Protein AF-A0A060XKN4-F1 (afdb_monomer)

Foldseek 3Di:
DPPVVVVVVVVVVVVVVVVVVVVVVVVVVVVVVVVVVVVVVVVVVVVVVVVVCVVCPPPDDDPVNVVVVVVVVVVVCQVPPCCNPVVVVVVVVVVVVVVVVVVVVPVPPPDDDDPVVVVVVVVVVVVVVVVVVVVVVVVVVVVVVVVVVVVVVVVVVD

Organism: Oncorhynchus mykiss (NCBI:txid8022)

pLDDT: mean 88.13, std 12.83, range [48.72, 98.56]

Secondary structure (DSSP, 8-state):
--HHHHHHHHHHHHHHHHHHHHHHHHHHHHHHHHHHHHHHHHHHHHHHHHHHHHHHTTSPPPHHHHHHHHHHHHHHHHHH-TTTTHHHHHHHHHHHHHHHHHHHHTTT------HHHHHHHHHHHHHHHHHHHHHHHHHHHHHHHHHHHHHHHHHHH-

Solvent-accessible surface area (backbone atoms only — not comparable to full-atom values): 8950 Å² total; per-residue (Å²): 145,73,63,67,69,55,52,51,51,50,50,52,52,49,53,51,51,50,50,52,53,51,48,56,53,48,54,53,49,50,56,52,49,55,53,48,50,53,54,48,53,51,52,50,50,54,50,51,54,52,50,50,51,63,74,49,58,91,56,80,88,47,72,70,56,54,52,51,48,54,53,51,52,52,54,53,50,52,70,64,34,65,66,68,50,60,40,49,51,51,50,52,53,49,50,52,53,52,50,54,59,58,52,65,75,59,72,76,70,87,71,80,77,58,68,67,61,53,50,50,52,50,51,52,52,49,53,51,52,52,54,52,52,50,53,53,49,52,54,50,52,52,53,52,52,50,48,53,52,53,52,59,50,53,69,73,75,108

Sequence (158 aa):
MYTFPVVFHQIISNDISELQKNQATTVAKIAQYKRKLMDLSHRVLQVLIKQEIQRKSGYAIQVDEEHLRVQLDTIQCELNAPTQFKGRLNELMSQIRMQNHFGAVRSEERYSVDGDLLREIRQHLKQQQEGLSQLISVIKDDVEDIKLIEHGLLDRLG

InterPro domains:
  IPR024864 Nucleoporin Nup54/Nup57/Nup44 [PTHR13000] (10-153)
  IPR025712 Nucleoporin Nup54, alpha-helical domain [PF13874] (10-96)
  IPR040985 Nup54, C-terminal interacting domain [PF18437] (111-149)

Structure (mmCIF, N/CA/C/O backbone):
data_AF-A0A060XKN4-F1
#
_entry.id   AF-A0A060XKN4-F1
#
loop_
_atom_site.group_PDB
_atom_site.id
_atom_site.type_symbol
_atom_site.label_atom_id
_atom_site.label_alt_id
_atom_site.label_comp_id
_atom_site.label_asym_id
_atom_site.label_entity_id
_atom_site.label_seq_id
_atom_site.pdbx_PDB_ins_code
_atom_site.Cartn_x
_atom_site.Cartn_y
_atom_site.Cartn_z
_atom_site.occupancy
_atom_site.B_iso_or_equiv
_atom_site.auth_seq_id
_atom_site.auth_comp_id
_atom_site.auth_asym_id
_atom_site.auth_atom_id
_atom_site.pdbx_PDB_model_num
ATOM 1 N N . MET A 1 1 ? 26.774 11.205 -49.175 1.00 48.97 1 MET A N 1
ATOM 2 C CA . MET A 1 1 ? 25.432 10.621 -48.959 1.00 48.97 1 MET A CA 1
ATOM 3 C C . MET A 1 1 ? 25.485 9.658 -47.764 1.00 48.97 1 MET A C 1
ATOM 5 O O . MET A 1 1 ? 25.479 8.459 -47.961 1.00 48.97 1 MET A O 1
ATOM 9 N N . TYR A 1 2 ? 25.613 10.183 -46.536 1.00 50.50 2 TYR A N 1
ATOM 10 C CA . TYR A 1 2 ? 25.602 9.409 -45.269 1.00 50.50 2 TYR A CA 1
ATOM 11 C C . TYR A 1 2 ? 24.919 10.180 -44.115 1.00 50.50 2 TYR A C 1
ATOM 13 O O . TYR A 1 2 ? 25.026 9.816 -42.952 1.00 50.50 2 TYR A O 1
ATOM 21 N N . THR A 1 3 ? 24.214 11.270 -44.419 1.00 58.56 3 THR A N 1
ATOM 22 C CA . THR A 1 3 ? 23.684 12.212 -43.421 1.00 58.56 3 THR A CA 1
ATOM 23 C C . THR A 1 3 ? 22.327 11.799 -42.846 1.00 58.56 3 THR A C 1
ATOM 25 O O . THR A 1 3 ? 22.059 12.075 -41.685 1.00 58.56 3 THR A O 1
ATOM 28 N N . PHE A 1 4 ? 21.486 11.087 -43.600 1.00 64.31 4 PHE A N 1
ATOM 29 C CA . PHE A 1 4 ? 20.134 10.721 -43.153 1.00 64.31 4 PHE A CA 1
ATOM 30 C C . PHE A 1 4 ? 20.089 9.718 -41.973 1.00 64.31 4 PHE A C 1
ATOM 32 O O . PHE A 1 4 ? 19.362 9.981 -41.016 1.00 64.31 4 PHE A O 1
ATOM 39 N N . PRO A 1 5 ? 20.886 8.625 -41.948 1.00 68.56 5 PRO A N 1
ATOM 40 C CA . PRO A 1 5 ? 20.862 7.667 -40.834 1.00 68.56 5 PRO A CA 1
ATOM 41 C C . PRO A 1 5 ? 21.373 8.270 -39.519 1.00 68.56 5 PRO A C 1
ATOM 43 O O . PRO A 1 5 ? 20.858 7.963 -38.448 1.00 68.56 5 PRO A O 1
ATOM 46 N N . VAL A 1 6 ? 22.370 9.156 -39.603 1.00 74.00 6 VAL A N 1
ATOM 47 C CA . VAL A 1 6 ? 22.972 9.819 -38.437 1.00 74.00 6 VAL A CA 1
ATOM 48 C C . VAL A 1 6 ? 22.007 10.840 -37.836 1.00 74.00 6 VAL A C 1
ATOM 50 O O . VAL A 1 6 ? 21.843 10.882 -36.619 1.00 74.00 6 VAL A O 1
ATOM 53 N N . VAL A 1 7 ? 21.314 11.611 -38.679 1.00 79.81 7 VAL A N 1
ATOM 54 C CA . VAL A 1 7 ? 20.285 12.561 -38.230 1.00 79.81 7 VAL A CA 1
ATOM 55 C C . VAL A 1 7 ? 19.098 11.822 -37.605 1.00 79.81 7 VAL A C 1
ATOM 57 O O . VAL A 1 7 ? 18.627 12.221 -36.546 1.00 79.81 7 VAL A O 1
ATOM 60 N N . PHE A 1 8 ? 18.660 10.702 -38.187 1.00 83.94 8 PHE A N 1
ATOM 61 C CA . PHE A 1 8 ? 17.592 9.880 -37.610 1.00 83.94 8 PHE A CA 1
ATOM 62 C C . PHE A 1 8 ? 17.971 9.299 -36.239 1.00 83.94 8 PHE A C 1
ATOM 64 O O . PHE A 1 8 ? 17.181 9.360 -35.300 1.00 83.94 8 PHE A O 1
ATOM 71 N N . HIS A 1 9 ? 19.203 8.802 -36.090 1.00 87.31 9 HIS A N 1
ATOM 72 C CA . HIS A 1 9 ? 19.711 8.336 -34.799 1.00 87.31 9 HIS A CA 1
ATOM 73 C C . HIS A 1 9 ? 19.762 9.460 -33.751 1.00 87.31 9 HIS A C 1
ATOM 75 O O . HIS A 1 9 ? 19.394 9.238 -32.599 1.00 87.31 9 HIS A O 1
ATOM 81 N N . GLN A 1 10 ? 20.163 10.674 -34.144 1.00 86.12 10 GLN A N 1
ATOM 82 C CA . GLN A 1 10 ? 20.149 11.839 -33.253 1.00 86.12 10 GLN A CA 1
ATOM 83 C C . GLN A 1 10 ? 18.732 12.227 -32.821 1.00 86.12 10 GLN A C 1
ATOM 85 O O . GLN A 1 10 ? 18.532 12.533 -31.648 1.00 86.12 10 GLN A O 1
ATOM 90 N N . ILE A 1 11 ? 17.752 12.174 -33.729 1.00 89.62 11 ILE A N 1
ATOM 91 C CA . ILE A 1 11 ? 16.344 12.444 -33.405 1.00 89.62 11 ILE A CA 1
ATOM 92 C C . ILE A 1 11 ? 15.838 11.427 -32.378 1.00 89.62 11 ILE A C 1
ATOM 94 O O . ILE A 1 11 ? 15.395 11.826 -31.307 1.00 89.62 11 ILE A O 1
ATOM 98 N N . ILE A 1 12 ? 16.021 10.124 -32.630 1.00 92.31 12 ILE A N 1
ATOM 99 C CA . ILE A 1 12 ? 15.619 9.073 -31.679 1.00 92.31 12 ILE A CA 1
ATOM 100 C C . ILE A 1 12 ? 16.319 9.250 -30.327 1.00 92.31 12 ILE A C 1
ATOM 102 O O . ILE A 1 12 ? 15.690 9.119 -29.280 1.00 92.31 12 ILE A O 1
ATOM 106 N N . SER A 1 13 ? 17.619 9.548 -30.323 1.00 93.19 13 SER A N 1
ATOM 107 C CA . SER A 1 13 ? 18.369 9.759 -29.081 1.00 93.19 13 SER A CA 1
ATOM 108 C C . SER A 1 13 ? 17.842 10.959 -28.287 1.00 93.19 13 SER A C 1
ATOM 110 O O . SER A 1 13 ? 17.787 10.901 -27.055 1.00 93.19 13 SER A O 1
ATOM 112 N N . ASN 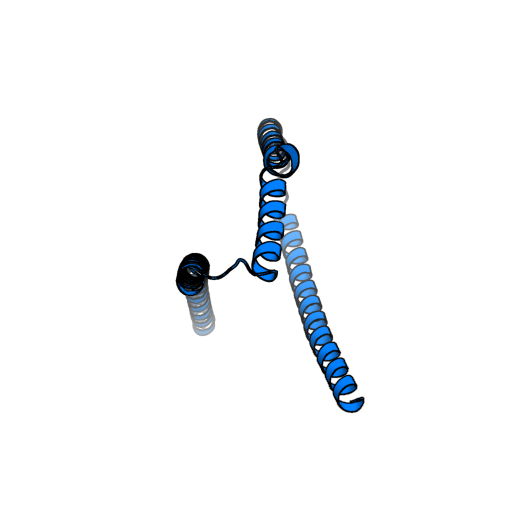A 1 14 ? 17.452 12.037 -28.970 1.00 93.06 14 ASN A N 1
ATOM 113 C CA . ASN A 1 14 ? 16.851 13.207 -28.337 1.00 93.06 14 ASN A CA 1
ATOM 114 C C . ASN A 1 14 ? 15.468 12.876 -27.766 1.00 93.06 14 ASN A C 1
ATOM 116 O O . ASN A 1 14 ? 15.226 13.173 -26.598 1.00 93.06 14 ASN A O 1
ATOM 120 N N . ASP A 1 15 ? 14.621 12.184 -28.528 1.00 94.00 15 ASP A N 1
ATOM 121 C CA . ASP A 1 15 ? 13.282 11.774 -28.090 1.00 94.00 15 ASP A CA 1
ATOM 122 C C . ASP A 1 15 ? 13.351 10.846 -26.869 1.00 94.00 15 ASP A C 1
ATOM 124 O O . ASP A 1 15 ? 12.613 11.019 -25.898 1.00 94.00 15 ASP A O 1
ATOM 128 N N . ILE A 1 16 ? 14.288 9.888 -26.864 1.00 94.19 16 ILE A N 1
ATOM 129 C CA . ILE A 1 16 ? 14.541 9.013 -25.710 1.00 94.19 16 ILE A CA 1
ATOM 130 C C . ILE A 1 16 ? 14.988 9.838 -24.501 1.00 94.19 16 ILE A C 1
ATOM 132 O O . ILE A 1 16 ? 14.509 9.607 -23.391 1.00 94.19 16 ILE A O 1
ATOM 136 N N . SER A 1 17 ? 15.888 10.803 -24.697 1.00 93.44 17 SER A N 1
ATOM 137 C CA . SER A 1 17 ? 16.389 11.651 -23.609 1.00 93.44 17 SER A CA 1
ATOM 138 C C . SER A 1 17 ? 15.277 12.520 -23.013 1.00 93.44 17 SER A C 1
ATOM 140 O O . SER A 1 17 ? 15.167 12.655 -21.790 1.00 93.44 17 SER A O 1
ATOM 142 N N . GLU A 1 18 ? 14.409 13.075 -23.858 1.00 94.94 18 GLU A N 1
ATOM 143 C CA . GLU A 1 18 ? 13.243 13.839 -23.425 1.00 94.94 18 GLU A CA 1
ATOM 144 C C . GLU A 1 18 ? 12.232 12.947 -22.692 1.00 94.94 18 GLU A C 1
ATOM 146 O O . GLU A 1 18 ? 11.764 13.302 -21.604 1.00 94.94 18 GLU A O 1
ATOM 151 N N . LEU A 1 19 ? 11.960 11.748 -23.216 1.00 95.69 19 LEU A N 1
ATOM 152 C CA . LEU A 1 19 ? 11.084 10.773 -22.575 1.00 95.69 19 LEU A CA 1
ATOM 153 C C . LEU A 1 19 ? 11.615 10.355 -21.198 1.00 95.69 19 LEU A C 1
ATOM 155 O O . LEU A 1 19 ? 10.848 10.324 -20.238 1.00 95.69 19 LEU A O 1
ATOM 159 N N . GLN A 1 20 ? 12.918 10.101 -21.064 1.00 94.19 20 GLN A N 1
ATOM 160 C CA . GLN A 1 20 ? 13.554 9.779 -19.782 1.00 94.19 20 GLN A CA 1
ATOM 161 C C . GLN A 1 20 ? 13.427 10.931 -18.774 1.00 94.19 20 GLN A C 1
ATOM 163 O O . GLN A 1 20 ? 13.100 10.709 -17.603 1.00 94.19 20 GLN A O 1
ATOM 168 N N . LYS A 1 21 ? 13.614 12.181 -19.214 1.00 94.69 21 LYS A N 1
ATOM 169 C CA . LYS A 1 21 ? 13.415 13.368 -18.367 1.00 94.69 21 LYS A CA 1
ATOM 170 C C . LYS A 1 21 ? 11.956 13.507 -17.913 1.00 94.69 21 LYS A C 1
ATOM 172 O O . LYS A 1 21 ? 11.682 13.791 -16.739 1.00 94.69 21 LYS A O 1
ATOM 177 N N . ASN A 1 22 ? 11.013 13.278 -18.823 1.00 95.75 22 ASN A N 1
ATOM 178 C CA . ASN A 1 22 ? 9.582 13.304 -18.531 1.00 95.75 22 ASN A CA 1
ATOM 179 C C . ASN A 1 22 ? 9.180 12.163 -17.590 1.00 95.75 22 ASN A C 1
ATOM 181 O O . ASN A 1 22 ? 8.393 12.378 -16.663 1.00 95.75 22 ASN A O 1
ATOM 185 N N . GLN A 1 23 ? 9.771 10.978 -17.754 1.00 95.88 23 GLN A N 1
ATOM 186 C CA . GLN A 1 23 ? 9.596 9.841 -16.858 1.00 95.88 23 GLN A CA 1
ATOM 187 C C . GLN A 1 23 ? 10.069 10.183 -15.442 1.00 95.88 23 GLN A C 1
ATOM 189 O O . GLN A 1 23 ? 9.300 10.015 -14.497 1.00 95.88 23 GLN A O 1
ATOM 194 N N . ALA A 1 24 ? 11.279 10.728 -15.279 1.00 94.25 24 ALA A N 1
ATOM 195 C CA . ALA A 1 24 ? 11.801 11.129 -13.970 1.00 94.25 24 ALA A CA 1
ATOM 196 C C . ALA A 1 24 ? 10.885 12.154 -13.276 1.00 94.25 24 ALA A C 1
ATOM 198 O O . ALA A 1 24 ? 10.550 12.016 -12.096 1.00 94.25 24 ALA A O 1
ATOM 199 N N . THR A 1 25 ? 10.402 13.143 -14.033 1.00 96.38 25 THR A N 1
ATOM 200 C CA . THR A 1 25 ? 9.444 14.145 -13.541 1.00 96.38 25 THR A CA 1
ATOM 201 C C . THR A 1 25 ? 8.116 13.506 -13.129 1.00 96.38 25 THR A C 1
ATOM 203 O O . THR A 1 25 ? 7.549 13.841 -12.088 1.00 96.38 25 THR A O 1
ATOM 206 N N . THR A 1 26 ? 7.617 12.558 -13.920 1.00 96.62 26 THR A N 1
ATOM 207 C CA . THR A 1 26 ? 6.368 11.837 -13.644 1.00 96.62 26 THR A CA 1
ATOM 208 C C . THR A 1 26 ? 6.493 10.976 -12.392 1.00 96.62 26 THR A C 1
ATOM 210 O O . THR A 1 26 ? 5.609 11.016 -11.540 1.00 96.62 26 THR A O 1
ATOM 213 N N . VAL A 1 27 ? 7.611 10.271 -12.209 1.00 97.06 27 VAL A N 1
ATOM 214 C CA . VAL A 1 27 ? 7.896 9.490 -10.994 1.00 97.06 27 VAL A CA 1
ATOM 215 C C . VAL A 1 27 ? 7.903 10.390 -9.754 1.00 97.06 27 VAL A C 1
ATOM 217 O O . VAL A 1 27 ? 7.289 10.047 -8.740 1.00 97.06 27 VAL A O 1
ATOM 220 N N . ALA A 1 28 ? 8.516 11.575 -9.840 1.00 96.38 28 ALA A N 1
ATOM 221 C CA . ALA A 1 28 ? 8.492 12.550 -8.751 1.00 96.38 28 ALA A CA 1
ATOM 222 C C . ALA A 1 28 ? 7.062 13.027 -8.429 1.00 96.38 28 ALA A C 1
ATOM 224 O O . ALA A 1 28 ? 6.674 13.063 -7.256 1.00 96.38 2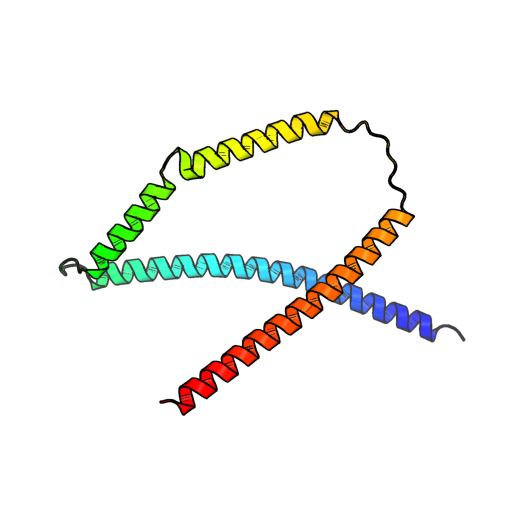8 ALA A O 1
ATOM 225 N N . LYS A 1 29 ? 6.247 13.318 -9.454 1.00 97.75 29 LYS A N 1
ATOM 226 C CA . LYS A 1 29 ? 4.827 13.677 -9.288 1.00 97.75 29 LYS A CA 1
ATOM 227 C C . LYS A 1 29 ? 4.011 12.541 -8.672 1.00 97.75 29 LYS A C 1
ATOM 229 O O . LYS A 1 29 ? 3.232 12.790 -7.759 1.00 97.75 29 LYS A O 1
ATOM 234 N N . ILE A 1 30 ? 4.224 11.292 -9.090 1.00 97.94 30 ILE A N 1
ATOM 23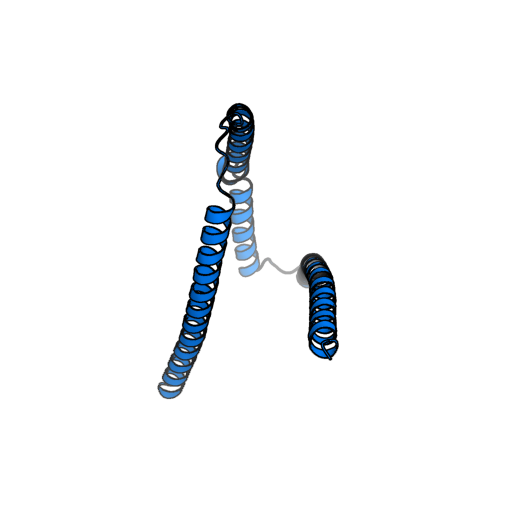5 C CA . ILE A 1 30 ? 3.570 10.118 -8.491 1.00 97.94 30 ILE A CA 1
ATOM 236 C C . ILE A 1 30 ? 3.901 10.033 -6.998 1.00 97.94 30 ILE A C 1
ATOM 238 O O . ILE A 1 30 ? 2.999 9.864 -6.178 1.00 97.94 30 ILE A O 1
ATOM 242 N N . ALA A 1 31 ? 5.172 10.188 -6.619 1.00 96.75 31 ALA A N 1
ATOM 243 C CA . ALA A 1 31 ? 5.568 10.181 -5.212 1.00 96.75 31 ALA A CA 1
ATOM 244 C C . ALA A 1 31 ? 4.902 11.325 -4.423 1.00 96.75 31 ALA A C 1
ATOM 246 O O . ALA A 1 31 ? 4.435 11.115 -3.302 1.00 96.75 31 ALA A O 1
ATOM 247 N N . GLN A 1 32 ? 4.807 12.521 -5.011 1.00 97.81 32 GLN A N 1
ATOM 248 C CA . GLN A 1 32 ? 4.094 13.654 -4.418 1.00 97.81 32 GLN A CA 1
ATOM 249 C C . GLN A 1 32 ? 2.600 13.357 -4.230 1.00 97.81 32 GLN A C 1
ATOM 251 O O . GLN A 1 32 ? 2.067 13.591 -3.144 1.00 97.81 32 GLN A O 1
ATOM 256 N N . TYR A 1 33 ? 1.930 12.806 -5.242 1.00 98.19 33 TYR A N 1
ATOM 257 C CA . TYR A 1 33 ? 0.512 12.464 -5.163 1.00 98.19 33 TYR A CA 1
ATOM 258 C C . TYR A 1 33 ? 0.235 11.350 -4.157 1.00 98.19 33 TYR A C 1
ATOM 260 O O . TYR A 1 33 ? -0.729 11.464 -3.408 1.00 98.19 33 TYR A O 1
ATOM 268 N N . LYS A 1 34 ? 1.106 10.340 -4.039 1.00 97.88 34 LYS A N 1
ATOM 269 C CA . LYS A 1 34 ? 0.990 9.315 -2.987 1.00 97.88 34 LYS A CA 1
ATOM 270 C C . LYS A 1 34 ? 1.051 9.926 -1.583 1.00 97.88 34 LYS A C 1
ATOM 272 O O . LYS A 1 34 ? 0.217 9.601 -0.742 1.00 97.88 34 LYS A O 1
ATOM 277 N N . ARG A 1 35 ? 1.978 10.864 -1.338 1.00 97.56 35 ARG A N 1
ATOM 278 C CA . ARG A 1 35 ? 2.035 11.597 -0.057 1.00 97.56 35 ARG A CA 1
ATOM 279 C C . ARG A 1 35 ? 0.775 12.429 0.171 1.00 97.56 35 ARG A C 1
ATOM 281 O O . ARG A 1 35 ? 0.231 12.424 1.271 1.00 97.56 35 ARG A O 1
ATOM 288 N N . LYS A 1 36 ? 0.291 13.123 -0.865 1.00 98.06 36 LYS A N 1
ATOM 289 C CA . LYS A 1 36 ? -0.907 13.960 -0.748 1.00 98.06 36 LYS A CA 1
ATOM 290 C C . LYS A 1 36 ? -2.170 13.136 -0.500 1.00 98.06 36 LYS A C 1
ATOM 292 O O . LYS A 1 36 ? -3.014 13.557 0.283 1.00 98.06 36 LYS A O 1
ATOM 297 N N . LEU A 1 37 ? -2.282 11.970 -1.127 1.00 98.19 37 LEU A N 1
ATOM 298 C CA . LEU A 1 37 ? -3.372 11.031 -0.899 1.00 98.19 37 LEU A CA 1
ATOM 299 C C . LEU A 1 37 ? -3.398 10.561 0.558 1.00 98.19 37 LEU A C 1
ATOM 301 O O . LEU A 1 37 ? -4.458 10.577 1.170 1.00 98.19 37 LEU A O 1
ATOM 305 N N . MET A 1 38 ? -2.242 10.214 1.131 1.00 98.19 38 MET A N 1
ATOM 306 C CA . MET A 1 38 ? -2.142 9.812 2.538 1.00 98.19 38 MET A CA 1
ATOM 307 C C . MET A 1 38 ? -2.567 10.941 3.495 1.00 98.19 38 MET A C 1
ATOM 309 O O . MET A 1 38 ? -3.350 10.702 4.412 1.00 98.19 38 MET A O 1
ATOM 313 N N . ASP A 1 39 ? -2.118 12.177 3.245 1.00 98.12 39 ASP A N 1
ATOM 314 C CA . ASP A 1 39 ? -2.535 13.373 3.997 1.00 98.12 39 ASP A CA 1
ATOM 315 C C . ASP A 1 39 ? -4.055 13.594 3.927 1.00 98.12 39 ASP A C 1
ATOM 317 O O . ASP A 1 39 ? -4.725 13.754 4.948 1.00 98.12 39 ASP A O 1
ATOM 321 N N . LEU A 1 40 ? -4.624 13.558 2.720 1.00 98.44 40 LEU A N 1
ATOM 322 C CA . LEU A 1 40 ? -6.061 13.731 2.523 1.00 98.44 40 LEU A CA 1
ATOM 323 C C . LEU A 1 40 ? -6.865 12.597 3.164 1.00 98.44 40 LEU A C 1
ATOM 325 O O . LEU A 1 40 ? -7.847 12.881 3.841 1.00 98.44 40 LEU A O 1
ATOM 329 N N . SER A 1 41 ? -6.430 11.344 3.018 1.00 98.44 41 SER A N 1
ATOM 330 C CA . SER A 1 41 ? -7.065 10.183 3.650 1.00 98.44 41 SER A CA 1
ATOM 331 C C . SER A 1 41 ? -7.105 10.331 5.170 1.00 98.44 41 SER A C 1
ATOM 333 O O . SER A 1 41 ? -8.138 10.071 5.785 1.00 98.44 41 SER A O 1
ATOM 335 N N . HIS A 1 42 ? -6.013 10.799 5.783 1.00 98.31 42 HIS A N 1
ATOM 336 C CA . HIS A 1 42 ? -5.969 11.052 7.220 1.00 98.31 42 HIS A CA 1
ATOM 337 C C . HIS A 1 42 ? -6.932 12.173 7.634 1.00 98.31 42 HIS A C 1
ATOM 339 O O . HIS A 1 42 ? -7.684 12.025 8.596 1.00 98.31 42 HIS A O 1
ATOM 345 N N . ARG A 1 43 ? -6.963 13.281 6.885 1.00 98.44 43 ARG A N 1
ATOM 346 C CA . ARG A 1 43 ? -7.879 14.401 7.152 1.00 98.44 43 ARG A CA 1
ATOM 347 C C . ARG A 1 43 ? -9.345 14.000 7.011 1.00 98.44 43 ARG A C 1
ATOM 349 O O . ARG A 1 43 ? -10.156 14.391 7.845 1.00 98.44 43 ARG A O 1
ATOM 356 N N . VAL A 1 44 ? -9.681 13.219 5.986 1.00 98.56 44 VAL A N 1
ATOM 357 C CA . VAL A 1 44 ? -11.034 12.682 5.794 1.00 98.56 44 VAL A CA 1
ATOM 358 C C . VAL A 1 44 ? -11.417 11.805 6.982 1.00 98.56 44 VAL A C 1
ATOM 360 O O . VAL A 1 44 ? -12.469 12.030 7.570 1.00 98.56 44 VAL A O 1
ATOM 363 N N . LEU A 1 45 ? -10.540 10.889 7.406 1.00 98.31 45 LEU A N 1
ATOM 364 C CA . LEU A 1 45 ? -10.780 10.058 8.586 1.00 98.31 45 LEU A CA 1
ATOM 365 C C . LEU A 1 45 ? -11.025 10.903 9.849 1.00 98.31 45 LEU A C 1
ATOM 367 O O . LEU A 1 45 ? -11.976 10.645 10.580 1.00 98.31 45 LEU A O 1
ATOM 371 N N . GLN A 1 46 ? -10.230 11.952 10.086 1.00 98.38 46 GLN A N 1
ATOM 372 C CA . GLN A 1 46 ? -10.445 12.861 11.219 1.00 98.38 46 GLN A CA 1
ATOM 373 C C . GLN A 1 46 ? -11.810 13.563 11.172 1.00 98.38 46 GLN A C 1
ATOM 375 O O . GLN A 1 46 ? -12.447 13.734 12.212 1.00 98.38 46 GLN A O 1
ATOM 380 N N . VAL A 1 47 ? -12.251 13.999 9.988 1.00 98.44 47 VAL A N 1
ATOM 381 C CA . VAL A 1 47 ? -13.568 14.629 9.814 1.00 98.44 47 VAL A CA 1
ATOM 382 C C . VAL A 1 47 ? -14.679 13.621 10.090 1.00 98.44 47 VAL A C 1
ATOM 384 O O . VAL A 1 47 ? -15.587 13.945 10.851 1.00 98.44 47 VAL A O 1
ATOM 387 N N . LEU A 1 48 ? -14.576 12.403 9.549 1.00 98.06 48 LEU A N 1
ATOM 388 C CA . LEU A 1 48 ? -15.545 11.331 9.784 1.00 98.06 48 LEU A CA 1
ATOM 389 C C . LEU A 1 48 ? -15.665 10.995 11.273 1.00 98.06 48 LEU A C 1
ATOM 391 O O . LEU A 1 48 ? -16.775 10.943 11.790 1.00 98.06 48 LEU A O 1
ATOM 395 N N . ILE A 1 49 ? -14.541 10.861 11.986 1.00 96.88 49 ILE A N 1
ATOM 396 C CA . ILE A 1 49 ? -14.536 10.616 13.437 1.00 96.88 49 ILE A CA 1
ATOM 397 C C . ILE A 1 49 ? -15.267 11.741 14.180 1.00 96.88 49 ILE A C 1
ATOM 399 O O . ILE A 1 49 ? -16.133 11.478 15.011 1.00 96.88 49 ILE A O 1
ATOM 403 N N . LYS A 1 50 ? -14.953 13.008 13.876 1.00 97.50 50 LYS A N 1
ATOM 404 C CA . LYS A 1 50 ? -15.606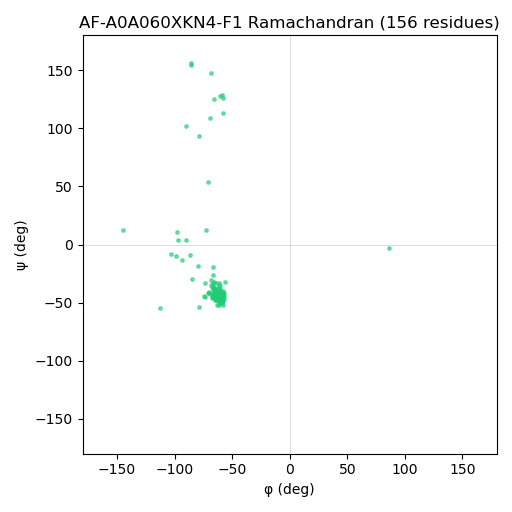 14.158 14.524 1.00 97.50 50 LYS A CA 1
ATOM 405 C C . LYS A 1 50 ? -17.106 14.198 14.243 1.00 97.50 50 LYS A C 1
ATOM 407 O O . LYS A 1 50 ? -17.877 14.463 15.160 1.00 97.50 50 LYS A O 1
ATOM 412 N N . GLN A 1 51 ? -17.507 13.941 13.000 1.00 97.81 51 GLN A N 1
ATOM 413 C CA . GLN A 1 51 ? -18.915 13.893 12.610 1.00 97.81 51 GLN A CA 1
ATOM 414 C C . GLN A 1 51 ? -19.655 12.761 13.321 1.00 97.81 51 GLN A C 1
ATOM 416 O O . GLN A 1 51 ? -20.751 12.988 13.826 1.00 97.81 51 GLN A O 1
ATOM 421 N N . GLU A 1 52 ? -19.051 11.576 13.412 1.00 94.75 52 GLU A N 1
ATOM 422 C CA . GLU A 1 52 ? -19.660 10.425 14.076 1.00 94.75 52 GLU A CA 1
ATOM 423 C C . GLU A 1 52 ? -19.876 10.695 15.568 1.00 94.75 52 GLU A C 1
ATOM 425 O O . GLU A 1 52 ? -20.987 10.516 16.065 1.00 94.75 52 GLU A O 1
ATOM 430 N N . ILE A 1 53 ? -18.865 11.242 16.255 1.00 94.25 53 ILE A N 1
ATOM 431 C CA . ILE A 1 53 ? -18.962 11.640 17.669 1.00 94.25 53 ILE A CA 1
ATOM 432 C C . ILE A 1 53 ? -20.052 12.699 17.868 1.00 94.25 53 ILE A C 1
ATOM 434 O O . ILE A 1 53 ? -20.860 12.587 18.785 1.00 94.25 53 ILE A O 1
ATOM 438 N N . GLN A 1 54 ? -20.098 13.731 17.020 1.00 96.38 54 GLN A N 1
ATOM 439 C CA . GLN A 1 54 ? -21.107 14.789 17.129 1.00 96.38 54 GLN A CA 1
ATOM 440 C C . GLN A 1 54 ? -22.523 14.254 16.913 1.00 96.38 54 GLN A C 1
ATOM 442 O O . GLN A 1 54 ? -23.423 14.579 17.683 1.00 96.38 54 GLN A O 1
ATOM 447 N N . ARG A 1 55 ? -22.714 13.419 15.887 1.00 95.75 55 ARG A N 1
ATOM 448 C CA . ARG A 1 55 ? -24.008 12.826 15.539 1.00 95.75 55 ARG A CA 1
ATOM 449 C C . ARG A 1 55 ? -24.520 11.881 16.625 1.00 95.75 55 ARG A C 1
ATOM 451 O O . ARG A 1 55 ? -25.721 11.853 16.873 1.00 95.75 55 ARG A O 1
ATOM 458 N N . LYS A 1 56 ? -23.622 11.111 17.245 1.00 93.31 56 LYS A N 1
ATOM 459 C CA . LYS A 1 56 ? -23.954 10.106 18.265 1.00 93.31 56 LYS A CA 1
ATOM 460 C C . LYS A 1 56 ? -23.798 10.593 19.706 1.00 93.31 56 LYS A C 1
ATOM 462 O O . LYS A 1 56 ? -24.026 9.830 20.643 1.00 93.31 56 LYS A O 1
ATOM 467 N N . SER A 1 57 ? -23.472 11.866 19.907 1.00 92.06 57 SER A N 1
ATOM 468 C CA . SER A 1 57 ? -23.428 12.461 21.239 1.00 92.06 57 SER A CA 1
ATOM 469 C C . SER A 1 57 ? -24.791 12.335 21.929 1.00 92.06 57 SER A C 1
ATOM 471 O O . SER A 1 57 ? -25.814 12.734 21.375 1.00 92.06 57 SER A O 1
ATOM 473 N N . GLY A 1 58 ? -24.807 11.762 23.133 1.00 91.56 58 GLY A N 1
ATOM 474 C CA . GLY A 1 58 ? -26.028 11.546 23.917 1.00 91.56 58 GLY A CA 1
ATOM 475 C C . GLY A 1 58 ? -26.784 10.246 23.618 1.00 91.56 58 GLY A C 1
ATOM 476 O O . GLY A 1 58 ? -27.759 9.958 24.309 1.00 91.56 58 GLY A O 1
ATOM 477 N N . TYR A 1 59 ? -26.337 9.439 22.650 1.00 92.38 59 TYR A N 1
ATOM 478 C CA . TYR A 1 59 ? -26.829 8.072 22.470 1.00 92.38 59 TYR A CA 1
ATOM 479 C C . TYR A 1 59 ? -26.049 7.097 23.363 1.00 92.38 59 TYR A C 1
ATOM 481 O O . TYR A 1 59 ? -24.905 7.352 23.740 1.00 92.38 59 TYR A O 1
ATOM 489 N N . ALA A 1 60 ? -26.672 5.971 23.713 1.00 92.94 60 ALA A N 1
ATOM 490 C CA . ALA A 1 60 ? -25.977 4.883 24.392 1.00 92.94 60 ALA A CA 1
ATOM 491 C C . ALA A 1 60 ? -24.955 4.223 23.450 1.00 92.94 60 ALA A C 1
ATOM 493 O O . ALA A 1 60 ? -25.195 4.137 22.243 1.00 92.94 60 ALA A O 1
ATOM 494 N N . ILE A 1 61 ? -23.849 3.734 24.020 1.00 92.31 61 ILE A N 1
ATOM 495 C CA . ILE A 1 61 ? -22.797 3.029 23.274 1.00 92.31 61 ILE A CA 1
ATOM 496 C C . ILE A 1 61 ? -23.402 1.808 22.583 1.00 92.31 61 ILE A C 1
ATOM 498 O O . ILE A 1 61 ? -24.089 0.996 23.211 1.00 92.31 61 ILE A O 1
ATOM 502 N N . GLN A 1 62 ? -23.148 1.693 21.283 1.00 93.81 62 GLN A N 1
ATOM 503 C CA . GLN A 1 62 ? -23.646 0.588 20.469 1.00 93.81 62 GLN A CA 1
ATOM 504 C C . GLN A 1 62 ? -22.705 -0.621 20.541 1.00 93.81 62 GLN A C 1
ATOM 506 O O . GLN A 1 62 ? -21.508 -0.486 20.788 1.00 93.81 62 GLN A O 1
ATOM 511 N N . VAL A 1 63 ? -23.234 -1.818 20.274 1.00 94.62 63 VAL A N 1
ATOM 512 C CA . VAL A 1 63 ? -22.443 -3.064 20.280 1.00 94.62 63 VAL A CA 1
ATOM 513 C C . VAL A 1 63 ? -21.280 -2.997 19.283 1.00 94.62 63 VAL A C 1
ATOM 515 O O . VAL A 1 63 ? -20.167 -3.400 19.611 1.00 94.62 63 VAL A O 1
ATOM 518 N N . ASP A 1 64 ? -21.508 -2.423 18.101 1.00 93.88 64 ASP A N 1
ATOM 519 C CA . ASP A 1 64 ? -20.473 -2.275 17.071 1.00 93.88 64 ASP A CA 1
ATOM 520 C C . ASP A 1 64 ? -19.346 -1.321 17.501 1.00 93.88 64 ASP A C 1
ATOM 522 O O . ASP A 1 64 ? -18.185 -1.523 17.147 1.00 93.88 64 ASP A O 1
ATOM 526 N N . GLU A 1 65 ? -19.665 -0.296 18.297 1.00 93.69 65 GLU A N 1
ATOM 527 C CA . GLU A 1 65 ? -18.674 0.647 18.830 1.00 93.69 65 GLU A CA 1
ATOM 528 C C . GLU A 1 65 ? -17.789 -0.020 19.876 1.00 93.69 65 GLU A C 1
ATOM 530 O O . GLU A 1 65 ? -16.572 0.162 19.863 1.00 93.69 65 GLU A O 1
ATOM 535 N N . GLU A 1 66 ? -18.388 -0.834 20.743 1.00 95.50 66 GLU A N 1
ATOM 536 C CA . GLU A 1 66 ? -17.643 -1.631 21.710 1.00 95.50 66 GLU A CA 1
ATOM 537 C C . GLU A 1 66 ? -16.753 -2.662 21.006 1.00 95.50 66 GLU A C 1
ATOM 539 O O . GLU A 1 66 ? -15.584 -2.820 21.360 1.00 95.50 66 GLU A O 1
ATOM 544 N N . HIS A 1 67 ? -17.253 -3.305 19.948 1.00 96.88 67 HIS A N 1
ATOM 545 C CA . HIS A 1 67 ? -16.449 -4.220 19.144 1.00 96.88 67 HIS A CA 1
ATOM 546 C C . HIS A 1 67 ? -15.247 -3.514 18.500 1.00 96.88 67 HIS A C 1
ATOM 548 O O . HIS A 1 67 ? -14.117 -3.998 18.600 1.00 96.88 67 HIS A O 1
ATOM 554 N N . LEU A 1 68 ? -15.464 -2.341 17.895 1.00 95.88 68 LEU A N 1
ATOM 555 C CA . LEU A 1 68 ? -14.392 -1.534 17.313 1.00 95.88 68 LEU A CA 1
ATOM 556 C C . LEU A 1 68 ? -13.371 -1.098 18.372 1.00 95.88 68 LEU A C 1
ATOM 558 O O . LEU A 1 68 ? -12.166 -1.163 18.127 1.00 95.88 68 LEU A O 1
ATOM 562 N N . ARG A 1 69 ? -13.830 -0.693 19.562 1.00 96.38 69 ARG A N 1
ATOM 563 C CA . ARG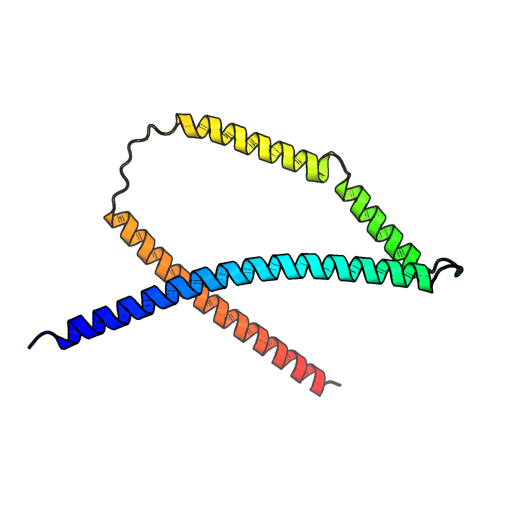 A 1 69 ? -12.957 -0.327 20.684 1.00 96.38 69 ARG A CA 1
ATOM 564 C C . ARG A 1 69 ? -12.042 -1.483 21.073 1.00 96.38 69 ARG A C 1
ATOM 566 O O . ARG A 1 69 ? -10.835 -1.286 21.160 1.00 96.38 69 ARG A O 1
ATOM 573 N N . VAL A 1 70 ? -12.590 -2.686 21.242 1.00 97.56 70 VAL A N 1
ATOM 574 C CA . VAL A 1 70 ? -11.810 -3.885 21.594 1.00 97.56 70 VAL A CA 1
ATOM 575 C C . VAL A 1 70 ? -10.763 -4.211 20.523 1.00 97.56 70 VAL A C 1
ATOM 577 O O . VAL A 1 70 ? -9.623 -4.540 20.859 1.00 97.56 70 VAL A O 1
ATOM 580 N N . GLN A 1 71 ? -11.106 -4.084 19.236 1.00 97.38 71 GLN A N 1
ATOM 581 C CA . GLN A 1 71 ? -10.142 -4.277 18.147 1.00 97.38 71 GLN A CA 1
ATOM 582 C C . GLN A 1 71 ? -8.998 -3.253 18.208 1.00 97.38 71 GLN A C 1
ATOM 584 O O . GLN A 1 71 ? -7.828 -3.624 18.095 1.00 97.38 71 GLN A O 1
ATOM 589 N N . LEU A 1 72 ? -9.320 -1.974 18.419 1.00 96.31 72 LEU A N 1
ATOM 590 C CA . LEU A 1 72 ? -8.325 -0.905 18.530 1.00 96.31 72 LEU A CA 1
ATOM 591 C C . LEU A 1 72 ? -7.431 -1.075 19.763 1.00 96.31 72 LEU A C 1
ATOM 593 O O . LEU A 1 72 ? -6.217 -0.916 19.650 1.00 96.31 72 LEU A O 1
ATOM 597 N N . ASP A 1 73 ? -8.005 -1.451 20.906 1.00 96.38 73 ASP A N 1
ATOM 598 C CA . ASP A 1 73 ? -7.257 -1.737 22.132 1.00 96.38 73 ASP A CA 1
ATOM 599 C C . ASP A 1 73 ? -6.290 -2.910 21.921 1.00 96.38 73 ASP A C 1
ATOM 601 O O . ASP A 1 73 ? -5.125 -2.824 22.304 1.00 96.38 73 ASP A O 1
ATOM 605 N N . THR A 1 74 ? -6.726 -3.970 21.232 1.00 94.75 74 THR A N 1
ATOM 606 C CA . THR A 1 74 ? -5.869 -5.119 20.891 1.00 94.75 74 THR A CA 1
ATOM 607 C C . THR A 1 74 ? -4.665 -4.685 20.055 1.00 94.75 74 THR A C 1
ATOM 609 O O . THR A 1 74 ? -3.521 -4.956 20.425 1.00 94.75 74 THR A O 1
ATOM 612 N N . ILE A 1 75 ? -4.905 -3.932 18.977 1.00 92.81 75 ILE A N 1
ATOM 613 C CA . ILE A 1 75 ? -3.843 -3.405 18.106 1.00 92.81 75 ILE A CA 1
ATOM 614 C C . ILE A 1 75 ? -2.886 -2.506 18.901 1.00 92.81 75 ILE A C 1
ATOM 616 O O . ILE A 1 75 ? -1.665 -2.592 18.756 1.00 92.81 75 ILE A O 1
ATOM 620 N N . GLN A 1 76 ? -3.423 -1.645 19.765 1.00 91.69 76 GLN A N 1
ATOM 621 C CA . GLN A 1 76 ? -2.631 -0.736 20.584 1.00 91.69 76 GLN A CA 1
ATOM 622 C C . GLN A 1 76 ? -1.770 -1.495 21.605 1.00 91.69 76 GLN A C 1
ATOM 624 O O . GLN A 1 76 ? -0.615 -1.122 21.831 1.00 91.69 76 GLN A O 1
ATOM 629 N N . CYS A 1 77 ? -2.293 -2.557 22.216 1.00 90.75 77 CYS A N 1
ATOM 630 C CA . CYS A 1 77 ? -1.546 -3.422 23.126 1.00 90.75 77 CYS A CA 1
ATOM 631 C C . CYS A 1 77 ? -0.392 -4.135 22.415 1.00 90.75 77 CYS A C 1
ATOM 633 O O . CYS A 1 77 ? 0.729 -4.114 22.923 1.00 90.75 77 CYS A O 1
ATOM 635 N N . GLU A 1 78 ? -0.634 -4.697 21.230 1.00 88.25 78 GLU A N 1
ATOM 636 C CA . GLU A 1 78 ? 0.407 -5.327 20.408 1.00 88.25 78 GLU A CA 1
ATOM 637 C C . GLU A 1 78 ? 1.500 -4.320 20.016 1.00 88.25 78 GLU A C 1
ATOM 639 O O . GLU A 1 78 ? 2.689 -4.537 20.250 1.00 88.25 78 GLU A O 1
ATOM 644 N N . LEU A 1 79 ? 1.123 -3.141 19.515 1.00 86.75 79 LEU A N 1
ATOM 645 C CA . LEU A 1 79 ? 2.092 -2.103 19.143 1.00 86.75 79 LEU A CA 1
ATOM 646 C C . LEU A 1 79 ? 2.952 -1.624 20.323 1.00 86.75 79 LEU A C 1
ATOM 648 O O . LEU A 1 79 ? 4.129 -1.292 20.144 1.00 86.75 79 LEU A O 1
ATOM 652 N N . ASN A 1 80 ? 2.378 -1.576 21.527 1.00 85.06 80 ASN A N 1
ATOM 653 C CA . ASN A 1 80 ? 3.081 -1.150 22.734 1.00 85.06 80 ASN A CA 1
ATOM 654 C C . ASN A 1 80 ? 3.842 -2.277 23.438 1.00 85.06 80 ASN A C 1
ATOM 656 O O . ASN A 1 80 ? 4.636 -1.973 24.333 1.00 85.06 80 ASN A O 1
ATOM 660 N N . ALA A 1 81 ? 3.658 -3.538 23.036 1.00 85.75 81 ALA A N 1
ATOM 661 C CA . ALA A 1 81 ? 4.386 -4.668 23.593 1.00 85.75 81 ALA A CA 1
ATOM 662 C C . ALA A 1 81 ? 5.905 -4.442 23.415 1.00 85.75 81 ALA A C 1
ATOM 664 O O . ALA A 1 81 ? 6.404 -4.428 22.281 1.00 85.75 81 ALA A O 1
ATOM 665 N N . PRO A 1 82 ? 6.677 -4.258 24.510 1.00 71.56 82 PRO A N 1
ATOM 666 C CA . PRO A 1 82 ? 8.058 -3.769 24.438 1.00 71.56 82 PRO A CA 1
ATOM 667 C C . PRO A 1 82 ? 8.983 -4.612 23.549 1.00 71.56 82 PRO A C 1
ATOM 669 O O . PRO A 1 82 ? 9.892 -4.087 22.902 1.00 71.56 82 PRO A O 1
ATOM 672 N N . THR A 1 83 ? 8.737 -5.920 23.488 1.00 76.75 83 THR A N 1
ATOM 673 C CA . THR A 1 83 ? 9.580 -6.900 22.794 1.00 76.75 83 THR A CA 1
ATOM 674 C C . THR A 1 83 ? 9.073 -7.291 21.406 1.00 76.75 83 THR A C 1
ATOM 676 O O . THR A 1 83 ? 9.817 -7.930 20.666 1.00 76.75 83 THR A O 1
ATOM 679 N N . GLN A 1 84 ? 7.854 -6.906 21.009 1.00 79.12 84 GLN A N 1
ATOM 680 C CA . GLN A 1 84 ? 7.272 -7.365 19.743 1.00 79.12 84 GLN A CA 1
ATOM 681 C C . GLN A 1 84 ? 7.841 -6.593 18.547 1.00 79.12 84 GLN A C 1
ATOM 683 O O . GLN A 1 84 ? 8.384 -7.201 17.627 1.00 79.12 84 GLN A O 1
ATOM 688 N N . PHE A 1 85 ? 7.782 -5.257 18.587 1.00 82.44 85 PHE A N 1
ATOM 689 C CA . PHE A 1 85 ? 8.243 -4.406 17.482 1.00 82.44 85 PHE A CA 1
ATOM 690 C C . PHE A 1 85 ? 9.481 -3.584 17.838 1.00 82.44 85 PHE A C 1
ATOM 692 O O . PHE A 1 85 ? 10.498 -3.679 17.154 1.00 82.44 85 PHE A O 1
ATOM 699 N N . LYS A 1 86 ? 9.434 -2.804 18.927 1.00 83.06 86 LYS A N 1
ATOM 700 C CA . LYS A 1 86 ? 10.546 -1.919 19.325 1.00 83.06 86 LYS A CA 1
ATOM 701 C C . LYS A 1 86 ? 11.817 -2.704 19.660 1.00 83.06 86 LYS A C 1
ATOM 703 O O . LYS A 1 86 ? 12.889 -2.335 19.192 1.00 83.06 86 LYS A O 1
ATOM 708 N N . GLY A 1 87 ? 11.694 -3.805 20.408 1.00 86.56 87 GLY A N 1
ATOM 709 C CA . GLY A 1 87 ? 12.811 -4.707 20.708 1.00 86.56 87 GLY A CA 1
ATOM 710 C C . GLY A 1 87 ? 13.470 -5.274 19.448 1.00 86.56 87 GLY A C 1
ATOM 711 O O . GLY A 1 87 ? 14.671 -5.094 19.259 1.00 86.56 87 GLY A O 1
ATOM 712 N N . ARG A 1 88 ? 12.675 -5.861 18.541 1.00 87.94 88 ARG A N 1
ATOM 713 C CA . ARG A 1 88 ? 13.170 -6.423 17.269 1.00 87.94 88 ARG A CA 1
ATOM 714 C C . ARG A 1 88 ? 13.803 -5.369 16.358 1.00 87.94 88 ARG A C 1
ATOM 716 O O . ARG A 1 88 ? 14.833 -5.631 15.746 1.00 87.94 88 ARG A O 1
ATOM 723 N N . LEU A 1 89 ? 13.226 -4.166 16.280 1.00 89.12 89 LEU A N 1
ATOM 724 C CA . LEU A 1 89 ? 13.803 -3.059 15.509 1.00 89.12 89 LEU A CA 1
ATOM 725 C C . LEU A 1 89 ? 15.145 -2.602 16.083 1.00 89.12 89 LEU A C 1
ATOM 727 O O . LEU A 1 89 ? 16.084 -2.373 15.326 1.00 89.12 89 LEU A O 1
ATOM 731 N N . ASN A 1 90 ? 15.250 -2.484 17.407 1.00 89.25 90 ASN A N 1
ATOM 732 C CA . ASN A 1 90 ? 16.502 -2.112 18.061 1.00 89.25 90 ASN A CA 1
ATOM 733 C C . ASN A 1 90 ? 17.584 -3.173 17.848 1.00 89.25 90 ASN A C 1
ATOM 735 O O . ASN A 1 90 ? 18.731 -2.826 17.571 1.00 89.25 90 ASN A O 1
ATOM 739 N N . GLU A 1 91 ? 17.215 -4.450 17.926 1.00 90.88 91 GLU A N 1
ATOM 740 C CA . GLU A 1 91 ? 18.114 -5.562 17.636 1.00 90.88 91 GLU A CA 1
ATOM 741 C C . GLU A 1 91 ? 18.609 -5.513 16.186 1.00 90.88 91 GLU A C 1
ATOM 743 O O . GLU A 1 91 ? 19.817 -5.508 15.953 1.00 90.88 91 GLU A O 1
ATOM 748 N N . LEU A 1 92 ? 17.700 -5.369 15.217 1.00 91.75 92 LEU A N 1
ATOM 749 C CA . LEU A 1 92 ? 18.046 -5.260 13.800 1.00 91.75 92 LEU A CA 1
ATOM 750 C C . LEU A 1 92 ? 18.949 -4.048 13.525 1.00 91.75 92 LEU A C 1
ATOM 752 O O . LEU A 1 92 ? 19.957 -4.164 12.830 1.00 91.75 92 LEU A O 1
ATOM 756 N N . MET A 1 93 ? 18.629 -2.884 14.098 1.00 91.25 93 MET A N 1
ATOM 757 C CA . MET A 1 93 ? 19.478 -1.696 13.979 1.00 91.25 93 MET A CA 1
ATOM 758 C C . MET A 1 93 ? 20.866 -1.921 14.586 1.00 91.25 93 MET A C 1
ATOM 760 O O . MET A 1 93 ? 21.855 -1.454 14.019 1.00 91.25 93 MET A O 1
ATOM 764 N N . SER A 1 94 ? 20.953 -2.624 15.717 1.00 89.88 94 SER A N 1
ATOM 765 C CA . SER A 1 94 ? 22.227 -2.988 16.340 1.00 89.88 94 SER A CA 1
ATOM 766 C C . SER A 1 94 ? 23.045 -3.906 15.427 1.00 89.88 94 SER A C 1
ATOM 768 O O . SER A 1 94 ? 24.206 -3.610 15.144 1.00 89.88 94 SER A O 1
ATOM 770 N N . GLN A 1 95 ? 22.421 -4.949 14.867 1.00 90.81 95 GLN A N 1
ATOM 771 C CA . GLN A 1 95 ? 23.061 -5.873 13.927 1.00 90.81 95 GLN A CA 1
ATOM 772 C C . GLN A 1 95 ? 23.599 -5.149 12.682 1.00 90.81 95 GLN A C 1
ATOM 774 O O . GLN A 1 95 ? 24.757 -5.350 12.320 1.00 90.81 95 GLN A O 1
ATOM 779 N N . ILE A 1 96 ? 22.817 -4.246 12.073 1.00 88.62 96 ILE A N 1
ATOM 780 C CA . ILE A 1 96 ? 23.257 -3.448 10.912 1.00 88.62 96 ILE A CA 1
ATOM 781 C C . ILE A 1 96 ? 24.460 -2.569 11.274 1.00 88.62 96 ILE A C 1
ATOM 783 O O . ILE A 1 96 ? 25.432 -2.496 10.521 1.00 88.62 96 ILE A O 1
ATOM 787 N N . ARG A 1 97 ? 24.432 -1.905 12.438 1.00 88.25 97 ARG A N 1
ATOM 788 C CA . ARG A 1 97 ? 25.559 -1.078 12.904 1.00 88.25 97 ARG A CA 1
ATOM 789 C C . ARG A 1 97 ? 26.822 -1.912 13.104 1.00 88.25 97 ARG A C 1
ATOM 791 O O . ARG A 1 97 ? 27.893 -1.490 12.671 1.00 88.25 97 ARG A O 1
ATOM 798 N N . MET A 1 98 ? 26.698 -3.089 13.715 1.00 85.00 98 MET A N 1
ATOM 799 C CA . MET A 1 98 ? 27.819 -4.010 13.905 1.00 85.00 98 MET A CA 1
ATOM 800 C C . MET A 1 98 ? 28.365 -4.506 12.563 1.00 85.00 98 MET A C 1
ATOM 802 O O . MET A 1 98 ? 29.569 -4.426 12.332 1.00 85.00 98 MET A O 1
ATOM 806 N N . GLN A 1 99 ? 27.498 -4.941 11.646 1.00 81.75 99 GLN A N 1
ATOM 807 C CA . GLN A 1 99 ? 27.901 -5.411 10.320 1.00 81.75 99 GLN A CA 1
ATOM 808 C C . GLN A 1 99 ? 28.639 -4.328 9.526 1.00 81.75 99 GLN A C 1
ATOM 810 O O . GLN A 1 99 ? 29.663 -4.621 8.916 1.00 81.75 99 GLN A O 1
ATOM 815 N N . ASN A 1 100 ? 28.177 -3.077 9.573 1.00 76.44 100 ASN A N 1
ATOM 816 C CA . ASN A 1 100 ? 28.844 -1.964 8.896 1.00 76.44 100 ASN A CA 1
ATOM 817 C C . ASN A 1 100 ? 30.246 -1.685 9.463 1.00 76.44 100 ASN A C 1
ATOM 819 O O . ASN A 1 100 ? 31.150 -1.327 8.709 1.00 76.44 100 ASN A O 1
ATOM 823 N N . HIS A 1 101 ? 30.456 -1.891 10.767 1.00 70.25 101 HIS A N 1
ATOM 824 C CA . HIS A 1 101 ? 31.778 -1.761 11.382 1.00 70.25 101 HIS A CA 1
ATOM 825 C C . HIS A 1 101 ? 32.732 -2.889 10.949 1.00 70.25 101 HIS A C 1
ATOM 827 O O . HIS A 1 101 ? 33.886 -2.626 10.622 1.00 70.25 101 HIS A O 1
ATOM 833 N N . PHE A 1 102 ? 32.246 -4.133 10.861 1.00 60.41 102 PHE A N 1
ATOM 834 C CA . PHE A 1 102 ? 33.037 -5.273 10.372 1.00 60.41 102 PHE A CA 1
ATOM 835 C C . PHE A 1 102 ? 33.270 -5.250 8.850 1.00 60.41 102 PHE A C 1
ATOM 837 O O . PHE A 1 102 ? 34.321 -5.687 8.382 1.00 60.41 102 PHE A O 1
ATOM 844 N N . GLY A 1 103 ? 32.317 -4.731 8.071 1.00 58.31 103 GLY A N 1
ATOM 845 C CA . GLY A 1 103 ? 32.399 -4.625 6.613 1.00 58.31 103 GLY A CA 1
ATOM 846 C C . GLY A 1 103 ? 33.449 -3.620 6.139 1.00 58.31 103 GLY A C 1
ATOM 847 O O . GLY A 1 103 ? 34.140 -3.888 5.162 1.00 58.31 103 GLY A O 1
ATOM 848 N N . ALA A 1 104 ? 33.650 -2.519 6.873 1.00 57.62 104 ALA A N 1
ATOM 849 C CA . ALA A 1 104 ? 34.682 -1.531 6.552 1.00 57.62 104 ALA A CA 1
ATOM 850 C C . ALA A 1 104 ? 36.107 -2.126 6.589 1.00 57.62 104 ALA A C 1
ATOM 852 O O . ALA A 1 104 ? 36.945 -1.759 5.768 1.00 57.62 104 ALA A O 1
ATOM 853 N N . VAL A 1 105 ? 36.356 -3.098 7.476 1.00 54.53 105 VAL A N 1
ATOM 854 C CA . VAL A 1 105 ? 37.669 -3.740 7.685 1.00 54.53 105 VAL A CA 1
ATOM 855 C C . VAL A 1 105 ? 37.985 -4.812 6.626 1.00 54.53 105 VAL A C 1
ATOM 857 O O . VAL A 1 105 ? 39.146 -5.149 6.426 1.00 54.53 105 VAL A O 1
ATOM 860 N N . ARG A 1 106 ? 36.986 -5.326 5.892 1.00 54.94 106 ARG A N 1
ATOM 861 C CA . ARG A 1 106 ? 37.177 -6.341 4.830 1.00 54.94 106 ARG A CA 1
ATOM 862 C C . ARG A 1 106 ? 37.415 -5.759 3.431 1.00 54.94 106 ARG A C 1
ATOM 864 O O . ARG A 1 106 ? 37.557 -6.511 2.474 1.00 54.94 106 ARG A O 1
ATOM 871 N N . SER A 1 107 ? 37.502 -4.438 3.307 1.00 55.16 107 SER A N 1
ATOM 872 C CA . SER A 1 107 ? 37.645 -3.729 2.025 1.00 55.16 107 SER A CA 1
ATOM 873 C C . SER A 1 107 ? 39.032 -3.857 1.362 1.00 55.16 107 SER A C 1
ATOM 875 O O . SER A 1 107 ? 39.322 -3.117 0.426 1.00 55.16 107 SER A O 1
ATOM 877 N N . GLU A 1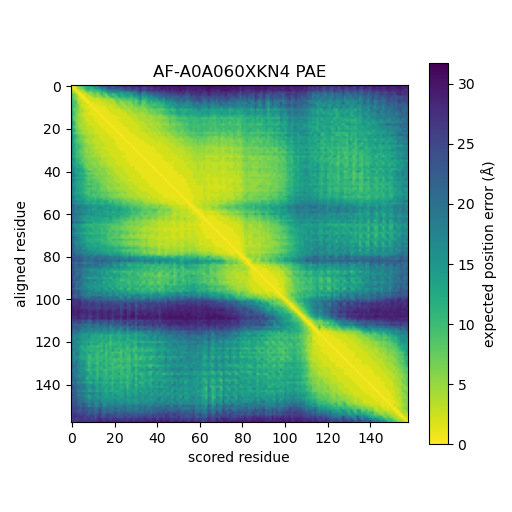 108 ? 39.898 -4.766 1.824 1.00 52.41 108 GLU A N 1
ATOM 878 C CA . GLU A 1 108 ? 41.219 -5.027 1.226 1.00 52.41 108 GLU A CA 1
ATOM 879 C C . GLU A 1 108 ? 41.255 -6.241 0.282 1.00 52.41 108 GLU A C 1
ATOM 881 O O . GLU A 1 108 ? 42.326 -6.652 -0.165 1.00 52.41 108 GLU A O 1
ATOM 886 N N . GLU A 1 109 ? 40.112 -6.810 -0.100 1.00 54.09 109 GLU A N 1
ATOM 887 C CA . GLU A 1 109 ? 40.091 -7.814 -1.165 1.00 54.09 109 GLU A CA 1
ATOM 888 C C . GLU A 1 109 ? 40.168 -7.144 -2.546 1.00 54.09 109 G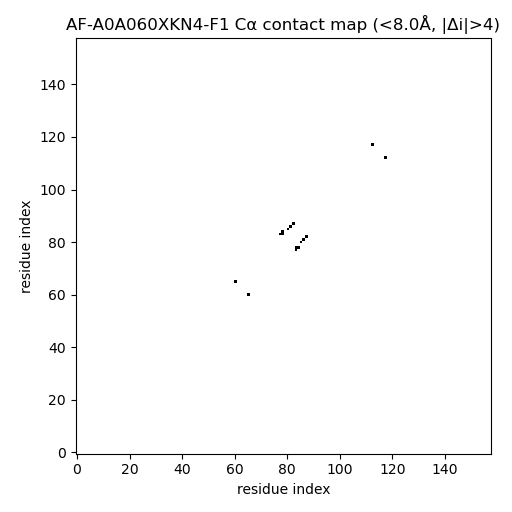LU A C 1
ATOM 890 O O . GLU A 1 109 ? 39.173 -6.748 -3.152 1.00 54.09 109 GLU A O 1
ATOM 895 N N . ARG A 1 110 ? 41.401 -7.021 -3.054 1.00 56.28 110 ARG A N 1
ATOM 896 C CA . ARG A 1 110 ? 41.744 -6.551 -4.409 1.00 56.28 110 ARG A CA 1
ATOM 897 C C . ARG A 1 110 ? 41.378 -7.580 -5.489 1.00 56.28 110 ARG A C 1
ATOM 899 O O . ARG A 1 110 ? 42.222 -7.952 -6.301 1.00 56.28 110 ARG A O 1
ATOM 906 N N . TYR A 1 111 ? 40.134 -8.045 -5.524 1.00 60.53 111 TYR A N 1
ATOM 907 C CA . TYR A 1 111 ? 39.620 -8.777 -6.679 1.00 60.53 111 TYR A CA 1
ATOM 908 C C . TYR A 1 111 ? 38.992 -7.774 -7.646 1.00 60.53 111 TYR A C 1
ATOM 910 O O . TYR A 1 111 ? 37.891 -7.272 -7.434 1.00 60.53 111 TYR A O 1
ATOM 918 N N . SER A 1 112 ? 39.725 -7.446 -8.711 1.00 67.94 112 SER A N 1
ATOM 919 C CA . SER A 1 112 ? 39.166 -6.711 -9.844 1.00 67.94 112 SER A CA 1
ATOM 920 C C . SER A 1 112 ? 38.190 -7.632 -10.566 1.00 67.94 112 SER A C 1
ATOM 922 O O . SER A 1 112 ? 38.610 -8.592 -11.207 1.00 67.94 112 SER A O 1
ATOM 924 N N . VAL A 1 113 ? 36.893 -7.357 -10.455 1.00 70.75 113 VAL A N 1
ATOM 925 C CA . VAL A 1 113 ? 35.881 -8.046 -11.261 1.00 70.75 113 VAL A CA 1
ATOM 926 C C . VAL A 1 113 ? 36.099 -7.664 -12.724 1.00 70.75 113 VAL A C 1
ATOM 928 O O . VAL A 1 113 ? 36.142 -6.478 -13.052 1.00 70.75 113 VAL A O 1
ATOM 931 N N . ASP A 1 114 ? 36.254 -8.663 -13.591 1.00 81.94 114 ASP A N 1
ATOM 932 C CA . ASP A 1 114 ? 36.387 -8.454 -15.031 1.00 81.94 114 ASP A CA 1
ATOM 933 C C . ASP A 1 114 ? 35.135 -7.759 -15.600 1.00 81.94 114 ASP A C 1
ATOM 935 O O . ASP A 1 114 ? 33.994 -8.175 -15.367 1.00 81.94 114 ASP A O 1
ATOM 939 N N . GLY A 1 115 ? 35.351 -6.659 -16.322 1.00 81.50 115 GLY A N 1
ATOM 940 C CA . GLY A 1 115 ? 34.281 -5.802 -16.828 1.00 81.50 115 GLY A CA 1
ATOM 941 C C . GLY A 1 115 ? 33.448 -6.469 -17.922 1.00 81.50 115 GLY A C 1
ATOM 942 O O . GLY A 1 115 ? 32.247 -6.196 -18.026 1.00 81.50 115 GLY A O 1
ATOM 943 N N . ASP A 1 116 ? 34.057 -7.362 -18.705 1.00 85.94 116 ASP A N 1
ATOM 944 C CA . ASP A 1 116 ? 33.368 -8.097 -19.765 1.00 85.94 116 ASP A CA 1
ATOM 945 C C . ASP A 1 116 ? 32.458 -9.188 -19.189 1.00 85.94 116 ASP A C 1
ATOM 947 O O . ASP A 1 116 ? 31.275 -9.233 -19.545 1.00 85.94 116 ASP A O 1
ATOM 951 N N . LEU A 1 117 ? 32.940 -9.968 -18.214 1.00 87.50 117 LEU A N 1
ATOM 952 C CA . LEU A 1 117 ? 32.106 -10.917 -17.467 1.00 87.50 117 LEU A CA 1
ATOM 953 C C . LEU A 1 117 ? 30.917 -10.219 -16.783 1.00 87.50 117 LEU A C 1
ATOM 955 O O . LEU A 1 117 ? 29.786 -10.703 -16.819 1.00 87.50 117 LEU A O 1
ATOM 959 N N . LEU A 1 118 ? 31.132 -9.039 -16.196 1.00 88.69 118 LEU A N 1
ATOM 960 C CA . LEU A 1 118 ? 30.057 -8.276 -15.558 1.00 88.69 118 LEU A CA 1
ATOM 961 C C . LEU A 1 118 ? 29.011 -7.774 -16.569 1.00 88.69 118 LEU A C 1
ATOM 963 O O . LEU A 1 118 ? 27.820 -7.705 -16.248 1.00 88.69 118 LEU A O 1
ATOM 967 N N . ARG A 1 119 ? 29.424 -7.445 -17.800 1.00 89.38 119 ARG A N 1
ATOM 968 C CA . ARG A 1 119 ? 28.502 -7.103 -18.893 1.00 89.38 119 ARG A CA 1
ATOM 969 C C . ARG A 1 119 ? 27.673 -8.315 -19.317 1.00 89.38 119 ARG A C 1
ATOM 971 O O . 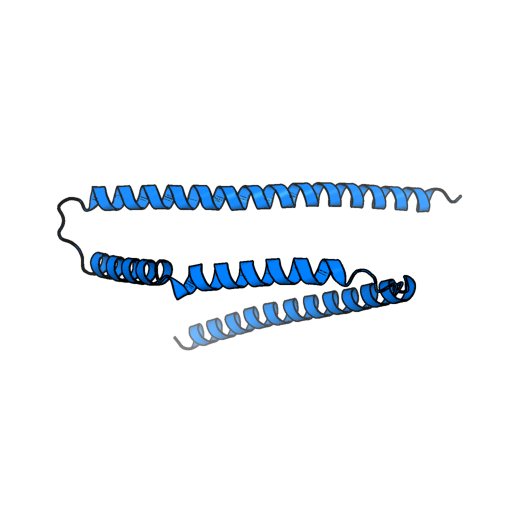ARG A 1 119 ? 26.470 -8.165 -19.521 1.00 89.38 119 ARG A O 1
ATOM 978 N N . GLU A 1 120 ? 28.286 -9.490 -19.410 1.00 92.00 120 GLU A N 1
ATOM 979 C CA . GLU A 1 120 ? 27.592 -10.737 -19.743 1.00 92.00 120 GLU A CA 1
ATOM 980 C C . GLU A 1 120 ? 26.562 -11.114 -18.672 1.00 92.00 120 GLU A C 1
ATOM 982 O O . GLU A 1 120 ? 25.396 -11.350 -18.991 1.00 92.00 120 GLU A O 1
ATOM 987 N N . ILE A 1 121 ? 26.941 -11.037 -17.392 1.00 91.88 121 ILE A N 1
ATOM 988 C CA . ILE A 1 121 ? 26.023 -11.261 -16.267 1.00 91.88 121 ILE A CA 1
ATOM 989 C C . ILE A 1 121 ? 24.837 -10.291 -16.335 1.00 91.88 121 ILE A C 1
ATOM 991 O O . ILE A 1 121 ? 23.689 -10.710 -16.197 1.00 91.88 121 ILE A O 1
ATOM 995 N N . ARG A 1 122 ? 25.076 -8.997 -16.590 1.00 92.00 122 ARG A N 1
ATOM 996 C CA . ARG A 1 122 ? 23.991 -8.012 -16.756 1.00 92.00 122 ARG A CA 1
ATOM 997 C C . ARG A 1 122 ? 23.058 -8.369 -17.910 1.00 92.00 122 ARG A C 1
ATOM 999 O O . ARG A 1 122 ? 21.846 -8.233 -17.764 1.00 92.00 122 ARG A O 1
ATOM 1006 N N . GLN A 1 123 ? 23.608 -8.810 -19.038 1.00 94.31 123 GLN A N 1
ATOM 1007 C CA . GLN A 1 123 ? 22.818 -9.197 -20.203 1.00 94.31 123 GLN A CA 1
ATOM 1008 C C . GLN A 1 123 ? 21.954 -10.430 -19.908 1.00 94.31 123 GLN A C 1
ATOM 1010 O O . GLN A 1 123 ? 20.766 -10.431 -20.229 1.00 94.31 123 GLN A O 1
ATOM 1015 N N . HIS A 1 124 ? 22.518 -11.440 -19.245 1.00 95.56 124 HIS A N 1
ATOM 1016 C CA . HIS A 1 124 ? 21.784 -12.636 -18.843 1.00 95.56 124 HIS A CA 1
ATOM 1017 C C . HIS A 1 124 ? 20.671 -12.311 -17.835 1.00 95.56 124 HIS A C 1
ATOM 1019 O O . HIS A 1 124 ? 19.528 -12.729 -18.009 1.00 95.56 124 HIS A O 1
ATOM 1025 N N . LEU A 1 125 ? 20.965 -11.490 -16.819 1.00 96.00 125 LEU A N 1
ATOM 1026 C CA . LEU A 1 125 ? 19.965 -11.032 -15.848 1.00 96.00 125 LEU A CA 1
ATOM 1027 C C . LEU A 1 125 ? 18.830 -10.246 -16.516 1.00 96.00 125 LEU A C 1
ATOM 1029 O O . LEU A 1 125 ? 17.671 -10.408 -16.139 1.00 96.00 125 LEU A O 1
ATOM 1033 N N . LYS A 1 126 ? 19.137 -9.431 -17.533 1.00 95.00 126 LYS A N 1
ATOM 1034 C CA . LYS A 1 126 ? 18.123 -8.705 -18.306 1.00 95.00 126 LYS A CA 1
ATOM 1035 C C . LYS A 1 126 ? 17.191 -9.662 -19.054 1.00 95.00 126 LYS A C 1
ATOM 1037 O O . LYS A 1 126 ? 15.977 -9.504 -18.974 1.00 95.00 126 LYS A O 1
ATOM 1042 N N . GLN A 1 127 ? 17.739 -10.680 -19.717 1.00 95.19 127 GLN A N 1
ATOM 1043 C CA . GLN A 1 127 ? 16.939 -11.700 -20.406 1.00 95.19 127 GLN A CA 1
ATOM 1044 C C . GLN A 1 127 ? 16.049 -12.478 -19.430 1.00 95.19 127 GLN A C 1
ATOM 1046 O O . GLN A 1 127 ? 14.869 -12.692 -19.699 1.00 95.19 127 GLN A O 1
ATOM 1051 N N . GLN A 1 128 ? 16.584 -12.844 -18.261 1.00 95.50 128 GLN A N 1
ATOM 1052 C CA . GLN A 1 128 ? 15.796 -13.486 -17.209 1.00 95.50 128 GLN A CA 1
ATOM 1053 C C . GLN A 1 128 ? 14.671 -12.575 -16.702 1.00 95.50 128 GLN A C 1
ATOM 1055 O O . GLN A 1 128 ? 13.545 -13.035 -16.533 1.00 95.50 128 GLN A O 1
ATOM 1060 N N . GLN A 1 129 ? 14.939 -11.282 -16.498 1.00 95.06 129 GLN A N 1
ATOM 1061 C CA . GLN A 1 129 ? 13.929 -10.313 -16.070 1.00 95.06 129 GLN A CA 1
ATOM 1062 C C . GLN A 1 129 ? 12.800 -10.160 -17.100 1.00 95.06 129 GLN A C 1
ATOM 1064 O O . GLN A 1 129 ? 11.631 -10.080 -16.717 1.00 95.06 129 GLN A O 1
ATOM 1069 N N . GLU A 1 130 ? 13.132 -10.128 -18.390 1.00 96.12 130 GLU A N 1
ATOM 1070 C CA . GLU A 1 130 ? 12.156 -10.060 -19.482 1.00 96.12 130 GLU A CA 1
ATOM 1071 C C . GLU A 1 130 ? 11.287 -11.326 -19.526 1.00 96.12 130 GLU A C 1
ATOM 1073 O O . GLU A 1 130 ? 10.060 -11.221 -19.520 1.00 96.12 130 GLU A O 1
ATOM 1078 N N . GLY A 1 131 ? 11.900 -12.513 -19.463 1.00 95.06 131 GLY A N 1
ATOM 1079 C CA . GLY A 1 131 ? 11.174 -13.787 -19.444 1.00 95.06 131 GLY A CA 1
ATOM 1080 C C . GLY A 1 131 ? 10.262 -13.942 -18.222 1.00 95.06 131 GLY A C 1
ATOM 1081 O O . GLY A 1 131 ? 9.102 -14.331 -18.352 1.00 95.06 131 GLY A O 1
ATOM 1082 N N . LEU A 1 132 ? 10.742 -13.562 -17.033 1.00 97.19 132 LEU A N 1
ATOM 1083 C CA . LEU A 1 132 ? 9.923 -13.556 -15.817 1.00 97.19 132 LEU A CA 1
ATOM 1084 C C . LEU A 1 132 ? 8.763 -12.560 -15.913 1.00 97.19 132 LEU A C 1
ATOM 1086 O O . LEU A 1 132 ? 7.660 -12.867 -15.472 1.00 97.19 132 LEU A O 1
ATOM 1090 N N . SER A 1 133 ? 8.982 -11.384 -16.507 1.00 96.25 133 SER A N 1
ATOM 1091 C CA . SER A 1 133 ? 7.919 -10.388 -16.688 1.00 96.25 133 SER A CA 1
ATOM 1092 C C . SER A 1 133 ? 6.820 -10.892 -17.627 1.00 96.25 133 SER A C 1
ATOM 1094 O O . SER A 1 133 ? 5.642 -10.679 -17.348 1.00 96.25 133 SER A O 1
ATOM 1096 N N . GLN A 1 134 ? 7.190 -11.603 -18.696 1.00 96.50 134 GLN A N 1
ATOM 1097 C CA . GLN A 1 134 ? 6.233 -12.246 -19.600 1.00 96.50 134 GLN A CA 1
ATOM 1098 C C . GLN A 1 134 ? 5.429 -13.337 -18.887 1.00 96.50 134 GLN A C 1
ATOM 1100 O O . GLN A 1 134 ? 4.203 -13.327 -18.959 1.00 96.50 134 GLN A O 1
ATOM 1105 N N . LEU A 1 135 ? 6.094 -14.220 -18.135 1.00 96.25 135 LEU A N 1
ATOM 1106 C CA . LEU A 1 135 ? 5.425 -15.255 -17.339 1.00 96.25 135 LEU A CA 1
ATOM 1107 C C . LEU A 1 135 ? 4.441 -14.660 -16.326 1.00 96.25 135 LEU A C 1
ATOM 1109 O O . LEU A 1 135 ? 3.328 -15.154 -16.191 1.00 96.25 135 LEU A O 1
ATOM 1113 N N . ILE A 1 136 ? 4.823 -13.577 -15.641 1.00 97.12 136 ILE A N 1
ATOM 1114 C CA . ILE A 1 136 ? 3.926 -12.874 -14.714 1.00 97.12 136 ILE A CA 1
ATOM 1115 C C . ILE A 1 136 ? 2.702 -12.314 -15.448 1.00 97.12 136 ILE A C 1
ATOM 1117 O O . ILE A 1 136 ? 1.614 -12.345 -14.880 1.00 97.12 136 ILE A O 1
ATOM 1121 N N . SER A 1 137 ? 2.866 -11.791 -16.667 1.00 96.88 137 SER A N 1
ATOM 1122 C CA . SER A 1 137 ? 1.740 -11.293 -17.466 1.00 96.88 137 SER A CA 1
ATOM 1123 C C . SER A 1 137 ? 0.770 -12.422 -17.794 1.00 96.88 137 SER A C 1
ATOM 1125 O O . SER A 1 137 ? -0.398 -12.311 -17.455 1.00 96.88 137 SER A O 1
ATOM 1127 N N . VAL A 1 138 ? 1.274 -13.534 -18.339 1.00 98.00 138 VAL A N 1
ATOM 1128 C CA . VAL A 1 138 ? 0.446 -14.696 -18.705 1.00 98.00 138 VAL A CA 1
ATOM 1129 C C . VAL A 1 138 ? -0.321 -15.219 -17.495 1.00 98.00 138 VAL A C 1
ATOM 1131 O O . VAL A 1 138 ? -1.528 -15.384 -17.561 1.00 98.00 138 VAL A O 1
ATOM 1134 N N . ILE A 1 139 ? 0.346 -15.380 -16.348 1.00 97.31 139 ILE A N 1
ATOM 1135 C CA . ILE A 1 139 ? -0.319 -15.850 -15.125 1.00 97.31 139 ILE A CA 1
ATOM 1136 C C . ILE A 1 139 ? -1.409 -14.874 -14.664 1.00 97.31 139 ILE A C 1
ATOM 1138 O O . ILE A 1 139 ? -2.430 -15.305 -14.136 1.00 97.31 139 ILE A O 1
ATOM 1142 N N . LYS A 1 140 ? -1.203 -13.561 -14.806 1.00 96.31 140 LYS A N 1
ATOM 1143 C CA . LYS A 1 140 ? -2.233 -12.579 -14.441 1.00 96.31 140 LYS A CA 1
ATOM 1144 C C . LYS A 1 140 ? -3.446 -12.678 -15.353 1.00 96.31 140 LYS A C 1
ATOM 1146 O O . LYS A 1 140 ? -4.555 -12.698 -14.828 1.00 96.31 140 LYS A O 1
ATOM 1151 N N . ASP A 1 141 ? -3.216 -12.772 -16.657 1.00 97.06 141 ASP A N 1
ATOM 1152 C CA . ASP A 1 141 ? -4.274 -12.905 -17.656 1.00 97.06 141 ASP A CA 1
ATOM 1153 C C . ASP A 1 141 ? -5.057 -14.210 -17.412 1.00 97.06 141 ASP A C 1
ATOM 1155 O O . ASP A 1 141 ? -6.276 -14.180 -17.257 1.00 97.06 141 ASP A O 1
ATOM 1159 N N . ASP A 1 142 ? -4.355 -15.326 -17.189 1.00 97.19 142 ASP A N 1
ATOM 1160 C CA . ASP A 1 142 ? -4.956 -16.624 -16.856 1.00 97.19 142 ASP A CA 1
ATOM 1161 C C . ASP A 1 142 ? -5.796 -16.563 -15.564 1.00 97.19 142 ASP A C 1
ATOM 1163 O O . ASP A 1 142 ? -6.866 -17.164 -15.469 1.00 97.19 142 ASP A O 1
ATOM 1167 N N . VAL A 1 143 ? -5.335 -15.837 -14.537 1.00 97.31 143 VAL A N 1
ATOM 1168 C CA . VAL A 1 143 ? -6.085 -15.659 -13.280 1.00 97.31 143 VAL A CA 1
ATOM 1169 C C . VAL A 1 143 ? -7.355 -14.834 -13.499 1.00 97.31 143 VAL A C 1
ATOM 1171 O O . VAL A 1 143 ? -8.368 -15.095 -12.846 1.00 97.31 143 VAL A O 1
ATOM 1174 N N . GLU A 1 144 ? -7.322 -13.831 -14.375 1.00 95.75 144 GLU A N 1
ATOM 1175 C CA . GLU A 1 144 ? -8.515 -13.065 -14.747 1.00 95.75 144 GLU A CA 1
ATOM 1176 C C . GLU A 1 144 ? -9.499 -13.923 -15.551 1.00 95.75 144 GLU A C 1
ATOM 1178 O O . GLU A 1 144 ? -10.689 -13.934 -15.227 1.00 95.75 144 GLU A O 1
ATOM 1183 N N . ASP A 1 145 ? -9.008 -14.729 -16.491 1.00 96.06 145 ASP A N 1
ATOM 1184 C CA . ASP A 1 145 ? -9.819 -15.673 -17.263 1.00 96.06 145 ASP A CA 1
ATOM 1185 C C . ASP A 1 145 ? -10.490 -16.720 -16.365 1.00 96.06 145 ASP A C 1
ATOM 1187 O O . ASP A 1 145 ? -11.692 -16.967 -16.482 1.00 96.06 145 ASP A O 1
ATOM 1191 N N . ILE A 1 146 ? -9.759 -17.291 -15.400 1.00 96.50 146 ILE A N 1
ATOM 1192 C CA . ILE A 1 146 ? -10.324 -18.236 -14.423 1.00 96.50 146 ILE A CA 1
ATOM 1193 C C . ILE A 1 146 ? -11.448 -17.579 -13.621 1.00 96.50 146 ILE A C 1
ATOM 1195 O O . ILE A 1 146 ? -12.503 -18.190 -13.439 1.00 96.50 146 ILE A O 1
ATOM 1199 N N . LYS A 1 147 ? -11.264 -16.329 -13.175 1.00 94.38 147 LYS A N 1
ATOM 1200 C CA . LYS A 1 147 ? -12.324 -15.594 -12.473 1.00 94.38 147 LYS A CA 1
ATOM 1201 C C . LYS A 1 147 ? -13.543 -15.413 -13.367 1.00 94.38 147 LYS A C 1
ATOM 1203 O O . LYS A 1 147 ? -14.653 -15.6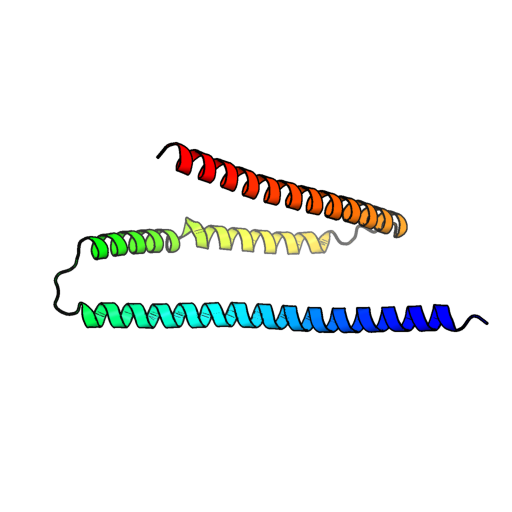37 -12.899 1.00 94.38 147 LYS A O 1
ATOM 1208 N N . LEU A 1 148 ? -13.370 -15.041 -14.634 1.00 93.94 148 LEU A N 1
ATOM 1209 C CA . LEU A 1 148 ? -14.491 -14.892 -15.569 1.00 93.94 148 LEU A CA 1
ATOM 1210 C C . LEU A 1 148 ? -15.255 -16.210 -15.760 1.00 93.94 148 LEU A C 1
ATOM 1212 O O . LEU A 1 148 ? -16.487 -16.209 -15.755 1.00 93.94 148 LEU A O 1
ATOM 1216 N N . ILE A 1 149 ? -14.540 -17.332 -15.870 1.00 93.75 149 ILE A N 1
ATOM 1217 C CA . ILE A 1 149 ? -15.144 -18.666 -15.964 1.00 93.75 149 ILE A CA 1
ATOM 1218 C C . ILE A 1 149 ? -15.925 -18.998 -14.686 1.00 93.75 149 ILE A C 1
ATOM 1220 O O . ILE A 1 149 ? -17.061 -19.461 -14.776 1.00 93.75 149 ILE A O 1
ATOM 1224 N N . GLU A 1 150 ? -15.352 -18.744 -13.508 1.00 93.00 150 GLU A N 1
ATOM 1225 C CA . GLU A 1 150 ? -16.008 -18.984 -12.217 1.00 93.00 150 GLU A CA 1
ATOM 1226 C C . GLU A 1 150 ? -17.309 -18.179 -12.085 1.00 93.00 150 GLU A C 1
ATOM 1228 O O . GLU A 1 150 ? -18.349 -18.744 -11.746 1.00 93.00 150 GLU A O 1
ATOM 1233 N N . HIS A 1 151 ? -17.285 -16.890 -12.439 1.00 90.31 151 HIS A N 1
ATOM 1234 C CA . HIS A 1 151 ? -18.481 -16.043 -12.417 1.00 90.31 151 HIS A CA 1
ATOM 1235 C C . HIS A 1 151 ? -19.539 -16.543 -13.412 1.00 90.31 151 HIS A C 1
ATOM 1237 O O . HIS A 1 151 ? -20.700 -16.701 -13.048 1.00 90.31 151 HIS A O 1
ATOM 1243 N N . GLY A 1 152 ? -19.144 -16.880 -14.645 1.00 87.38 152 GLY A N 1
ATOM 1244 C CA . GLY A 1 152 ? -20.073 -17.394 -15.656 1.00 87.38 152 GLY A CA 1
ATOM 1245 C C . GLY A 1 152 ? -20.668 -18.770 -15.325 1.00 87.38 152 GLY A C 1
ATOM 1246 O O . GLY A 1 152 ? -21.760 -19.095 -15.794 1.00 87.38 152 GLY A O 1
ATOM 1247 N N . LEU A 1 153 ? -19.974 -19.589 -14.529 1.00 85.88 153 LEU A N 1
ATOM 1248 C CA . LEU A 1 153 ? -20.504 -20.848 -14.004 1.00 85.88 153 LEU A CA 1
ATOM 1249 C C . LEU A 1 153 ? -21.511 -20.605 -12.877 1.00 85.88 153 LEU A C 1
ATOM 1251 O O . LEU A 1 153 ? -22.576 -21.220 -12.890 1.00 85.88 153 LEU A O 1
ATOM 1255 N N . LEU A 1 154 ? -21.205 -19.702 -11.941 1.00 80.62 154 LEU A N 1
ATOM 1256 C CA . LEU A 1 154 ? -22.109 -19.332 -10.847 1.00 80.62 154 LEU A CA 1
ATOM 1257 C C . LEU A 1 154 ? -23.410 -18.704 -11.371 1.00 80.62 154 LEU A C 1
ATOM 1259 O O . LEU A 1 154 ? -24.485 -19.099 -10.928 1.00 80.62 154 LEU A O 1
ATOM 1263 N N . ASP A 1 155 ? -23.329 -17.837 -12.381 1.00 78.12 155 ASP A N 1
ATOM 1264 C CA . ASP A 1 155 ? -24.496 -17.205 -13.017 1.00 78.12 155 ASP A CA 1
ATOM 1265 C C . ASP A 1 155 ? -25.394 -18.192 -13.788 1.00 78.12 155 ASP A C 1
ATOM 1267 O O . ASP A 1 155 ? -26.548 -17.887 -14.072 1.00 78.12 155 ASP A O 1
ATOM 1271 N N . ARG A 1 156 ? -24.884 -19.377 -14.157 1.00 67.62 156 ARG A N 1
ATOM 1272 C CA . ARG A 1 156 ? -25.669 -20.446 -14.810 1.00 67.62 156 ARG A CA 1
ATOM 1273 C C . ARG A 1 156 ? -26.248 -21.467 -13.829 1.00 67.62 156 ARG A C 1
ATOM 1275 O O . ARG A 1 156 ? -27.061 -22.293 -14.240 1.00 67.62 156 ARG A O 1
ATOM 1282 N N . LEU A 1 157 ? -25.775 -21.463 -12.584 1.00 59.12 157 LEU A N 1
ATOM 1283 C CA . LEU A 1 157 ? -26.182 -22.380 -11.515 1.00 59.12 157 LEU A CA 1
ATOM 1284 C C . LEU A 1 157 ? -27.140 -21.729 -10.498 1.00 59.12 157 LEU A C 1
ATOM 1286 O O . LEU A 1 157 ? -27.668 -22.449 -9.649 1.00 59.12 157 LEU A O 1
ATOM 1290 N N . GLY A 1 158 ? -27.363 -20.412 -10.584 1.00 48.72 158 GLY A N 1
ATOM 1291 C CA . GLY A 1 158 ? -28.433 -19.674 -9.896 1.00 48.72 158 GLY A CA 1
ATOM 1292 C C . GLY A 1 158 ? -29.646 -19.439 -10.788 1.00 48.72 158 GLY A C 1
ATOM 1293 O O . GLY A 1 158 ? -30.754 -19.325 -10.220 1.00 48.72 158 GLY A O 1
#

Radius of gyration: 28.55 Å; Cα contacts (8 Å, |Δi|>4): 8; chains: 1; bounding box: 70×37×73 Å

Mean predicted aligned error: 12.5 Å